Protein AF-A0AA97FLA3-F1 (afdb_monomer_lite)

Secondary structure (DSSP, 8-state):
--HHHHHHHHHT--HHHHHHHTT--HHHHHHHHHHHHHHHHHHHHHHHHTT--HHHHHHHHHHHHTHHHHHHHHHHHHHHTT-

Sequence (83 aa):
MSTKRDLEKAAGWNPLSVLSKWGVRSNHAYAAGFAAVGLSLLSWLLSRGKNDSKPQSDRWGLFVGEWAPTFFALGVGLKLEED

Radius of gyration: 18.32 Å; chains: 1; bounding box: 34×23×59 Å

Foldseek 3Di:
DVVVVVVVVVVPDDVLLVCVVVVDALVNLQVQLVVLLVVLVVQLVVCVVVVHDNVVSNVRSVVSNVSNVVSNVSSVVNNVSVD

Organism: NCBI:txid2981139

pLDDT: mean 90.31, std 8.74, range [59.06, 98.12]

Structure (mmCIF, N/CA/C/O backbone):
data_AF-A0AA97FLA3-F1
#
_entry.id   AF-A0AA97FLA3-F1
#
loop_
_atom_site.group_PDB
_atom_site.id
_atom_site.type_symbol
_atom_site.label_atom_id
_atom_site.label_alt_id
_atom_site.label_comp_id
_atom_site.label_asym_id
_atom_site.label_entity_id
_atom_site.label_seq_id
_atom_site.pdbx_PDB_ins_code
_atom_site.Cartn_x
_atom_site.Cartn_y
_atom_site.Cartn_z
_atom_site.occupancy
_atom_site.B_iso_or_equiv
_atom_site.auth_seq_id
_atom_site.auth_comp_id
_atom_site.auth_asym_id
_atom_site.auth_atom_id
_atom_site.pdbx_PDB_model_num
ATOM 1 N N . MET A 1 1 ? 7.479 -13.689 36.620 1.00 59.06 1 MET A N 1
ATOM 2 C CA . MET A 1 1 ? 6.194 -12.940 36.603 1.00 59.06 1 MET A CA 1
ATOM 3 C C . MET A 1 1 ? 6.203 -11.709 35.666 1.00 59.06 1 MET A C 1
ATOM 5 O O . MET A 1 1 ? 5.274 -10.909 35.736 1.00 59.06 1 MET A O 1
ATOM 9 N N . SER A 1 2 ? 7.206 -11.538 34.783 1.00 74.06 2 SER A N 1
ATOM 10 C CA . SER A 1 2 ? 7.249 -10.458 33.766 1.00 74.06 2 SER A CA 1
ATOM 11 C C . SER A 1 2 ? 6.617 -10.900 32.444 1.00 74.06 2 SER A C 1
ATOM 13 O O . SER A 1 2 ? 5.691 -10.266 31.958 1.00 74.06 2 SER A O 1
ATOM 15 N N . THR A 1 3 ? 6.983 -12.094 31.970 1.00 78.12 3 THR A N 1
ATOM 16 C CA . THR A 1 3 ? 6.643 -12.611 30.636 1.00 78.12 3 THR A CA 1
ATOM 17 C C . THR A 1 3 ? 5.147 -12.614 30.306 1.00 78.12 3 THR A C 1
ATOM 19 O O . THR A 1 3 ? 4.783 -12.297 29.184 1.00 78.12 3 THR A O 1
ATOM 22 N N . LYS A 1 4 ? 4.260 -12.922 31.266 1.00 74.25 4 LYS A N 1
ATOM 23 C CA . LYS A 1 4 ? 2.801 -12.890 31.036 1.00 74.25 4 LYS A CA 1
ATOM 24 C C . LYS A 1 4 ? 2.266 -11.469 30.811 1.00 74.25 4 LYS A C 1
ATOM 26 O O . LYS A 1 4 ? 1.487 -11.271 29.893 1.00 74.25 4 LYS A O 1
ATOM 31 N N . ARG A 1 5 ? 2.740 -10.486 31.587 1.00 80.56 5 ARG A N 1
ATOM 32 C CA . ARG A 1 5 ? 2.367 -9.068 31.419 1.00 80.56 5 ARG A CA 1
ATOM 33 C C . ARG A 1 5 ? 2.919 -8.487 30.120 1.00 80.56 5 ARG A C 1
ATOM 35 O O . ARG A 1 5 ? 2.252 -7.678 29.485 1.00 80.56 5 ARG A O 1
ATOM 42 N N . ASP A 1 6 ? 4.121 -8.904 29.730 1.00 78.50 6 ASP A N 1
ATOM 43 C CA . ASP A 1 6 ? 4.744 -8.482 28.473 1.00 78.50 6 ASP A CA 1
ATOM 44 C C . ASP A 1 6 ? 3.988 -9.060 27.263 1.00 78.50 6 ASP A C 1
ATOM 46 O O . ASP A 1 6 ? 3.722 -8.341 26.302 1.00 78.50 6 ASP A O 1
ATOM 50 N N . LEU A 1 7 ? 3.545 -10.322 27.350 1.00 71.12 7 LEU A N 1
ATOM 51 C CA . LEU A 1 7 ? 2.681 -10.960 26.350 1.00 71.12 7 LEU A CA 1
ATOM 52 C C . LEU A 1 7 ? 1.291 -10.318 26.277 1.00 71.12 7 LEU A C 1
ATOM 54 O O . LEU A 1 7 ? 0.798 -10.090 25.181 1.00 71.12 7 LEU A O 1
ATOM 58 N N . GLU A 1 8 ? 0.672 -9.983 27.410 1.00 75.31 8 GLU A N 1
ATOM 59 C CA . GLU A 1 8 ? -0.625 -9.289 27.445 1.00 75.31 8 GLU A CA 1
ATOM 60 C C . GLU A 1 8 ? -0.537 -7.878 26.850 1.00 75.31 8 GLU A C 1
ATOM 62 O O . GLU A 1 8 ? -1.414 -7.475 26.089 1.00 75.31 8 GLU A O 1
ATOM 67 N N . LYS A 1 9 ? 0.544 -7.137 27.127 1.00 74.62 9 LYS A N 1
ATOM 68 C CA . LYS A 1 9 ? 0.797 -5.837 26.487 1.00 74.62 9 LYS A CA 1
ATOM 69 C C . LYS A 1 9 ? 1.042 -5.963 24.987 1.00 74.62 9 LYS A C 1
ATOM 71 O O . LYS A 1 9 ? 0.538 -5.136 24.235 1.00 74.62 9 LYS A O 1
ATOM 76 N N . ALA A 1 10 ? 1.808 -6.967 24.559 1.00 69.31 10 ALA A N 1
ATOM 77 C CA . ALA A 1 10 ? 2.067 -7.212 23.143 1.00 69.31 10 ALA A CA 1
ATOM 78 C C . ALA A 1 10 ? 0.794 -7.647 22.398 1.00 69.31 10 ALA A C 1
ATOM 80 O O . ALA A 1 10 ? 0.544 -7.174 21.296 1.00 69.31 10 ALA A O 1
ATOM 81 N N . ALA A 1 11 ? -0.036 -8.490 23.017 1.00 71.62 11 ALA A N 1
ATOM 82 C CA . ALA A 1 11 ? -1.308 -8.947 22.460 1.00 71.62 11 ALA A CA 1
ATOM 83 C C . ALA A 1 11 ? -2.394 -7.856 22.462 1.00 71.62 11 ALA A C 1
ATOM 85 O O . ALA A 1 11 ? -3.259 -7.854 21.594 1.00 71.62 11 ALA A O 1
ATOM 86 N N . GLY A 1 12 ? -2.351 -6.925 23.420 1.00 79.19 12 GLY A N 1
ATOM 87 C CA . GLY A 1 12 ? -3.269 -5.786 23.500 1.00 79.19 12 GLY A CA 1
ATOM 88 C C . GLY A 1 12 ? -2.865 -4.581 22.645 1.00 79.19 12 GLY A C 1
ATOM 89 O O . GLY A 1 12 ? -3.602 -3.596 22.593 1.00 79.19 12 GLY A O 1
ATOM 90 N N . TRP A 1 13 ? -1.699 -4.614 21.992 1.00 84.94 13 TRP A N 1
ATOM 91 C CA . TRP A 1 13 ? -1.264 -3.521 21.131 1.00 84.94 13 TRP A CA 1
ATOM 92 C C . TRP A 1 13 ? -1.942 -3.612 19.763 1.00 84.94 13 TRP A C 1
ATOM 94 O O . TRP A 1 13 ? -1.645 -4.493 18.961 1.00 84.94 13 TRP A O 1
ATOM 104 N N . ASN A 1 14 ? -2.838 -2.662 19.491 1.00 90.19 14 ASN A N 1
ATOM 105 C CA . ASN A 1 14 ? -3.493 -2.525 18.197 1.00 90.19 14 ASN A CA 1
ATOM 106 C C . ASN A 1 14 ? -2.841 -1.384 17.385 1.00 90.19 14 ASN A C 1
ATOM 108 O O . ASN A 1 14 ? -3.173 -0.212 17.610 1.00 90.19 14 ASN A O 1
ATOM 112 N N . PRO A 1 15 ? -1.933 -1.685 16.438 1.00 91.12 15 PRO A N 1
ATOM 113 C CA . PRO A 1 15 ? -1.273 -0.666 15.621 1.00 91.12 15 PRO A CA 1
ATOM 114 C C . PRO A 1 15 ? -2.236 0.088 14.690 1.00 91.12 15 PRO A C 1
ATOM 116 O O . PRO A 1 15 ? -2.003 1.261 14.396 1.00 91.12 15 PRO A O 1
ATOM 119 N N . LEU A 1 16 ? -3.335 -0.540 14.258 1.00 92.62 16 LEU A N 1
ATOM 120 C CA . LEU A 1 16 ? -4.326 0.088 13.380 1.00 92.62 16 LEU A CA 1
ATOM 121 C C . LEU A 1 16 ? -5.112 1.174 14.115 1.00 92.62 16 LEU A C 1
ATOM 123 O O . LEU A 1 16 ? -5.337 2.245 13.557 1.00 92.62 16 LEU A O 1
ATOM 127 N N . SER A 1 17 ? -5.415 0.959 15.397 1.00 91.38 17 SER A N 1
ATOM 128 C CA . SER A 1 17 ? -6.038 1.985 16.241 1.00 91.38 17 SER A CA 1
ATOM 129 C C . SER A 1 17 ? -5.158 3.236 16.391 1.00 91.38 17 SER A C 1
ATOM 131 O O . SER A 1 17 ? -5.662 4.358 16.433 1.00 91.38 17 SER A O 1
ATOM 133 N N . VAL A 1 18 ? -3.827 3.073 16.446 1.00 93.19 18 VAL A N 1
ATOM 134 C CA . VAL A 1 18 ? -2.875 4.196 16.523 1.00 93.19 18 VAL A CA 1
ATOM 135 C C . VAL A 1 18 ? -2.862 4.970 15.207 1.00 93.19 18 VAL A C 1
ATOM 137 O O . VAL A 1 18 ? -2.979 6.194 15.222 1.00 93.19 18 VAL A O 1
ATOM 140 N N . LEU A 1 19 ? -2.790 4.262 14.076 1.00 93.69 19 LEU A N 1
ATOM 141 C CA . LEU A 1 19 ? -2.886 4.852 12.736 1.00 93.69 19 LEU A CA 1
ATOM 142 C C . LEU A 1 19 ? -4.204 5.615 12.537 1.00 93.69 19 LEU A C 1
ATOM 144 O O . LEU A 1 19 ? -4.187 6.751 12.062 1.00 93.69 19 LEU A O 1
ATOM 148 N N . SER A 1 20 ? -5.326 5.026 12.958 1.00 93.00 20 SER A N 1
ATOM 149 C CA . SER A 1 20 ? -6.652 5.651 12.902 1.00 93.00 20 SER A CA 1
ATOM 150 C C . SER A 1 20 ? -6.714 6.938 13.735 1.00 93.00 20 SER A C 1
ATOM 152 O O . SER A 1 20 ? -7.157 7.979 13.248 1.00 93.00 20 SER A O 1
ATOM 154 N N . LYS A 1 21 ? -6.155 6.931 14.956 1.00 93.44 21 LYS A N 1
ATOM 155 C CA . LYS A 1 21 ? -6.042 8.131 15.812 1.00 93.44 21 LYS A CA 1
ATOM 156 C C . LYS A 1 21 ? -5.174 9.236 15.209 1.00 93.44 21 LYS A C 1
ATOM 158 O O . LYS A 1 21 ? -5.397 10.405 15.508 1.00 93.44 21 LYS A O 1
ATOM 163 N N . TRP A 1 22 ? -4.202 8.892 14.367 1.00 95.06 22 TRP A N 1
ATOM 164 C CA . TRP A 1 22 ? -3.405 9.862 13.606 1.00 95.06 22 TRP A CA 1
ATOM 165 C C . TRP A 1 22 ? -4.123 10.399 12.360 1.00 95.06 22 TRP A C 1
ATOM 167 O O . TRP A 1 22 ? -3.552 11.194 11.618 1.00 95.06 22 TRP A O 1
ATOM 177 N N . GLY A 1 23 ? -5.377 10.000 12.137 1.00 92.94 23 GLY A N 1
ATOM 178 C CA . GLY A 1 23 ? -6.201 10.472 11.028 1.00 92.94 23 GLY A CA 1
ATOM 179 C C . GLY A 1 23 ? -6.028 9.668 9.742 1.00 92.94 23 GLY A C 1
ATOM 180 O O . GLY A 1 23 ? -6.605 10.035 8.718 1.00 92.94 23 GLY A O 1
ATOM 181 N N . VAL A 1 24 ? -5.274 8.563 9.766 1.00 95.38 24 VAL A N 1
ATOM 182 C CA . VAL A 1 24 ? -5.237 7.637 8.631 1.00 95.38 24 VAL A CA 1
ATOM 183 C C . VAL A 1 24 ? -6.575 6.907 8.570 1.00 95.38 24 VAL A C 1
ATOM 185 O O . VAL A 1 24 ? -7.073 6.398 9.566 1.00 95.38 24 VAL A O 1
ATOM 188 N N . ARG A 1 25 ? -7.170 6.871 7.381 1.00 95.94 25 ARG A N 1
ATOM 189 C CA . ARG A 1 25 ? -8.507 6.310 7.136 1.00 95.94 25 ARG A CA 1
ATOM 190 C C . ARG A 1 25 ? -8.410 5.200 6.106 1.00 95.94 25 ARG A C 1
ATOM 192 O O . ARG A 1 25 ? -7.490 5.213 5.284 1.00 95.94 25 ARG A O 1
ATOM 199 N N . SER A 1 26 ? -9.374 4.291 6.117 1.00 96.88 26 SER A N 1
ATOM 200 C CA . SER A 1 26 ? -9.489 3.180 5.170 1.00 96.88 26 SER A CA 1
ATOM 201 C C . SER A 1 26 ? -9.384 3.664 3.716 1.00 96.88 26 SER A C 1
ATOM 203 O O . SER A 1 26 ? -8.597 3.128 2.938 1.00 96.88 26 SER A O 1
ATOM 205 N N . ASN A 1 27 ? -10.051 4.775 3.383 1.00 97.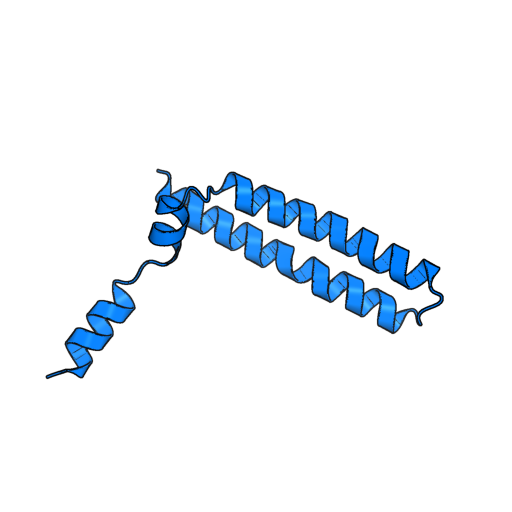19 27 ASN A N 1
ATOM 206 C CA . ASN A 1 27 ? -9.988 5.404 2.059 1.00 97.19 27 ASN A CA 1
ATOM 207 C C . ASN A 1 27 ? -8.575 5.831 1.631 1.00 97.19 27 ASN A C 1
ATOM 209 O O . ASN A 1 27 ? -8.240 5.696 0.456 1.00 97.19 27 ASN A O 1
ATOM 213 N N . HIS A 1 28 ? -7.733 6.319 2.550 1.00 97.50 28 HIS A N 1
ATOM 214 C CA . HIS A 1 28 ? -6.346 6.676 2.226 1.00 97.50 28 HIS A CA 1
ATOM 215 C C . HIS A 1 28 ? -5.540 5.432 1.841 1.00 97.50 28 HIS A C 1
ATOM 217 O O . HIS A 1 28 ? -4.791 5.456 0.866 1.00 97.50 28 HIS A O 1
ATOM 223 N N . ALA A 1 29 ? -5.727 4.334 2.577 1.00 97.25 29 ALA A N 1
ATOM 224 C CA . ALA A 1 29 ? -5.070 3.066 2.290 1.00 97.25 29 ALA A CA 1
ATOM 225 C C . ALA A 1 29 ? -5.565 2.466 0.963 1.00 97.25 29 ALA A C 1
ATOM 227 O O . ALA A 1 29 ? -4.755 2.067 0.133 1.00 97.25 29 ALA A O 1
ATOM 228 N N . TYR A 1 30 ? -6.869 2.497 0.682 1.00 98.00 30 TYR A N 1
ATOM 229 C CA . TYR A 1 30 ? -7.394 2.061 -0.617 1.00 98.00 30 TYR A CA 1
ATOM 230 C C . TYR A 1 30 ? -6.871 2.911 -1.778 1.00 98.00 30 TYR A C 1
ATOM 232 O O . TYR A 1 30 ? -6.454 2.361 -2.798 1.00 98.00 30 TYR A O 1
ATOM 240 N N . ALA A 1 31 ? -6.820 4.236 -1.616 1.00 98.12 31 ALA A N 1
ATOM 241 C CA . ALA A 1 31 ? -6.234 5.129 -2.609 1.00 98.12 31 ALA A CA 1
ATOM 242 C C . ALA A 1 31 ? -4.750 4.809 -2.851 1.00 98.12 31 ALA A C 1
ATOM 244 O O . ALA A 1 31 ? -4.328 4.737 -4.003 1.00 98.12 31 ALA A O 1
ATOM 245 N N . ALA A 1 32 ? -3.975 4.545 -1.792 1.00 97.56 32 ALA A N 1
ATOM 246 C CA . ALA A 1 32 ? -2.584 4.106 -1.904 1.00 97.56 32 ALA A CA 1
ATOM 247 C C . ALA A 1 32 ? -2.455 2.749 -2.621 1.00 97.56 32 ALA A C 1
ATOM 249 O O . ALA A 1 32 ? -1.551 2.574 -3.435 1.00 97.56 32 ALA A O 1
ATOM 250 N N . GLY A 1 33 ? -3.385 1.817 -2.387 1.00 97.62 33 GLY A N 1
ATOM 251 C CA . GLY A 1 33 ? -3.449 0.534 -3.089 1.00 97.62 33 GLY A CA 1
ATOM 252 C C . GLY A 1 33 ? -3.653 0.697 -4.596 1.00 97.62 33 GLY A C 1
ATOM 253 O O . GLY A 1 33 ? -2.884 0.155 -5.389 1.00 97.62 33 GLY A O 1
ATOM 254 N N . PHE A 1 34 ? -4.624 1.514 -5.010 1.00 98.00 34 PHE A N 1
ATOM 255 C CA . PHE A 1 34 ? -4.821 1.838 -6.428 1.00 98.00 34 PHE A CA 1
ATOM 256 C C . PHE A 1 34 ? -3.645 2.622 -7.021 1.00 98.00 34 PHE A C 1
ATOM 258 O O . PHE A 1 34 ? -3.225 2.348 -8.147 1.00 98.00 34 PHE A O 1
ATOM 265 N N . ALA A 1 35 ? -3.074 3.560 -6.262 1.00 97.75 35 ALA A N 1
ATOM 266 C CA . ALA A 1 35 ? -1.889 4.297 -6.681 1.00 97.75 35 ALA A CA 1
ATOM 267 C C . ALA A 1 35 ? -0.699 3.356 -6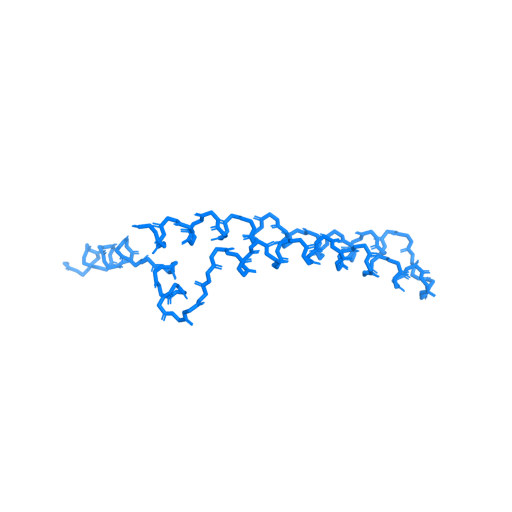.914 1.00 97.75 35 ALA A C 1
ATOM 269 O O . ALA A 1 35 ? 0.002 3.523 -7.905 1.00 97.75 35 ALA A O 1
ATOM 270 N N . ALA A 1 36 ? -0.500 2.334 -6.076 1.00 97.25 36 ALA A N 1
ATOM 271 C CA . ALA A 1 36 ? 0.561 1.342 -6.251 1.00 97.25 36 ALA A CA 1
AT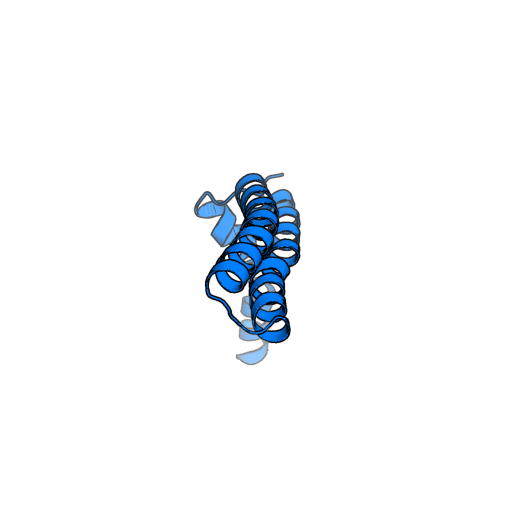OM 272 C C . ALA A 1 36 ? 0.411 0.546 -7.559 1.00 97.25 36 ALA A C 1
ATOM 274 O O . ALA A 1 36 ? 1.403 0.316 -8.249 1.00 97.25 36 ALA A O 1
ATOM 275 N N . VAL A 1 37 ? -0.819 0.202 -7.963 1.00 96.75 37 VAL A N 1
ATOM 276 C CA . VAL A 1 37 ? -1.079 -0.433 -9.270 1.00 96.75 37 VAL A CA 1
ATOM 277 C C . VAL A 1 37 ? -0.659 0.491 -10.418 1.00 96.75 37 VAL A C 1
ATOM 279 O O . VAL A 1 37 ? 0.056 0.070 -11.328 1.00 96.75 37 VAL A O 1
ATOM 282 N N . GLY A 1 38 ? -1.050 1.767 -10.367 1.00 97.00 38 GLY A N 1
ATOM 283 C CA . GLY A 1 38 ? -0.654 2.750 -11.381 1.00 97.00 38 GLY A CA 1
ATOM 284 C C . GLY A 1 38 ? 0.858 2.997 -11.411 1.00 97.00 38 GLY A C 1
ATOM 285 O O . GLY A 1 38 ? 1.471 3.012 -12.479 1.00 97.00 38 GLY A O 1
ATOM 286 N N . LEU A 1 39 ? 1.478 3.134 -10.237 1.00 96.56 39 LEU A N 1
ATOM 287 C CA . LEU A 1 39 ? 2.920 3.325 -10.086 1.00 96.56 39 LEU A CA 1
ATOM 288 C C . LEU A 1 39 ? 3.715 2.104 -10.554 1.00 96.56 39 LEU A C 1
ATOM 290 O O . LEU A 1 39 ? 4.798 2.278 -11.100 1.00 96.56 39 LEU A O 1
ATOM 294 N N . SER A 1 40 ? 3.186 0.889 -10.400 1.00 95.81 40 SER A N 1
ATOM 295 C CA . 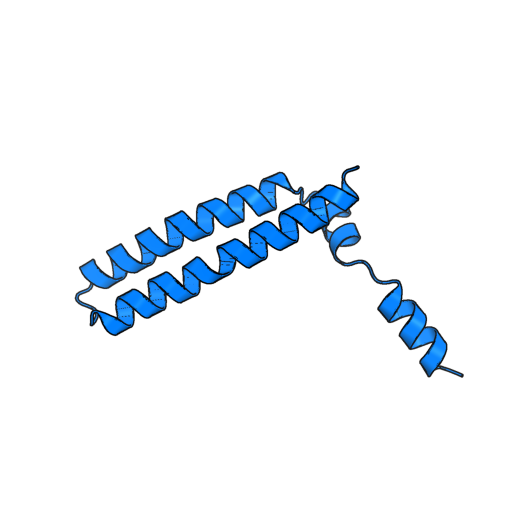SER A 1 40 ? 3.790 -0.336 -10.934 1.00 95.81 40 SER A CA 1
ATOM 296 C C . SER A 1 40 ? 3.913 -0.278 -12.456 1.00 95.81 40 SER A C 1
ATOM 298 O O . SER A 1 40 ? 5.006 -0.466 -13.000 1.00 95.81 40 SER A O 1
ATOM 300 N N . LEU A 1 41 ? 2.826 0.090 -13.141 1.00 94.12 41 LEU A N 1
ATOM 301 C CA . LEU A 1 41 ? 2.828 0.273 -14.593 1.00 94.12 41 LEU A CA 1
ATOM 302 C C . LEU A 1 41 ? 3.769 1.403 -15.019 1.00 94.12 41 LEU A C 1
ATOM 304 O O . LEU A 1 41 ? 4.548 1.235 -15.957 1.00 94.12 41 LEU A O 1
ATOM 308 N N . LEU A 1 42 ? 3.740 2.538 -14.316 1.00 94.94 42 LEU A N 1
ATOM 309 C CA . LEU A 1 42 ? 4.609 3.674 -14.620 1.00 94.94 42 LEU A CA 1
ATOM 310 C C . LEU A 1 42 ? 6.092 3.328 -14.423 1.00 94.94 42 LEU A C 1
ATOM 312 O O . LEU A 1 42 ? 6.915 3.652 -15.274 1.00 94.94 42 LEU A O 1
ATOM 316 N N . SER A 1 43 ? 6.430 2.636 -13.336 1.00 92.75 43 SER A N 1
ATOM 317 C CA . SER A 1 43 ? 7.786 2.170 -13.030 1.00 92.75 43 SER A CA 1
ATOM 318 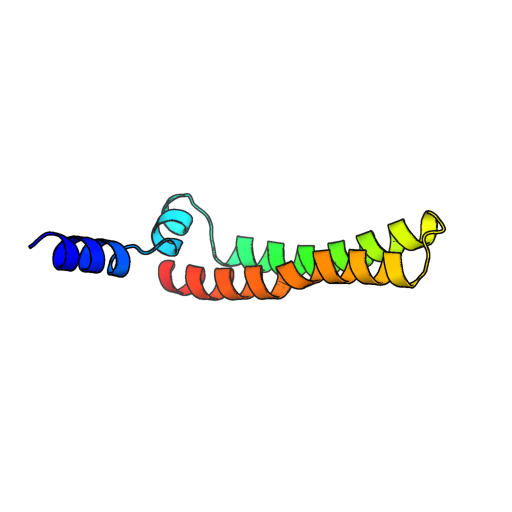C C . SER A 1 43 ? 8.312 1.231 -14.118 1.00 92.75 43 SER A C 1
ATOM 320 O O . SER A 1 43 ? 9.422 1.416 -14.626 1.00 92.75 43 SER A O 1
ATOM 322 N N . TRP A 1 44 ? 7.478 0.283 -14.557 1.00 92.12 44 TRP A N 1
ATOM 323 C CA . TRP A 1 44 ? 7.802 -0.603 -15.672 1.00 92.12 44 TRP A CA 1
ATOM 324 C C . TRP A 1 44 ? 8.022 0.177 -16.977 1.00 92.12 44 TRP A C 1
ATOM 326 O O . TRP A 1 44 ? 9.050 -0.003 -17.628 1.00 92.12 44 TRP A O 1
ATOM 336 N N . LEU A 1 45 ? 7.111 1.092 -17.335 1.00 92.69 45 LEU A N 1
ATOM 337 C CA . LEU A 1 45 ? 7.220 1.914 -18.548 1.00 92.69 45 LEU A CA 1
ATOM 338 C C . LEU A 1 45 ? 8.492 2.772 -18.557 1.00 92.69 45 LEU A C 1
ATOM 340 O O . LEU A 1 45 ? 9.197 2.823 -19.566 1.00 92.69 45 LEU A O 1
ATOM 344 N N . LEU A 1 46 ? 8.817 3.414 -17.433 1.00 91.88 46 LEU A N 1
ATOM 345 C CA . LEU A 1 46 ? 10.030 4.221 -17.293 1.00 91.88 46 LEU A CA 1
ATOM 346 C C . LEU A 1 46 ? 11.299 3.368 -17.406 1.00 91.88 46 LEU A C 1
ATOM 348 O O . LEU A 1 46 ? 12.256 3.790 -18.054 1.00 91.88 46 LEU A O 1
ATOM 352 N N . SER A 1 47 ? 11.309 2.165 -16.825 1.00 87.00 47 SER A N 1
ATOM 353 C CA . SER A 1 47 ? 12.428 1.224 -16.958 1.00 87.00 47 SER A CA 1
ATOM 354 C C . SER A 1 47 ? 12.605 0.762 -18.411 1.00 87.00 47 SER A C 1
ATOM 356 O O . SER A 1 47 ? 13.719 0.773 -18.939 1.00 87.00 47 SER A O 1
ATOM 358 N N . ARG A 1 48 ? 11.504 0.473 -19.118 1.00 87.50 48 ARG A N 1
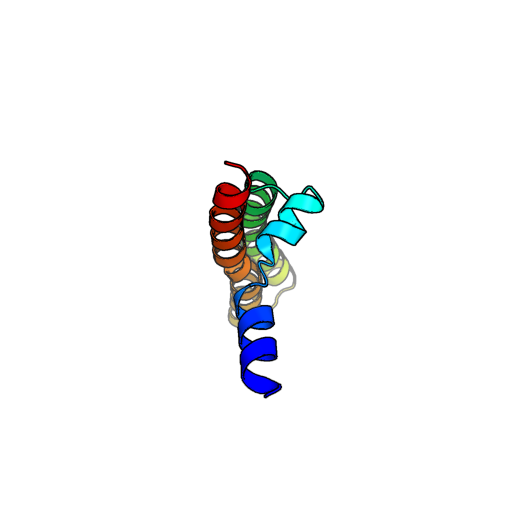ATOM 359 C CA . ARG A 1 48 ? 11.534 0.153 -20.555 1.00 87.50 48 ARG A CA 1
ATOM 360 C C . ARG A 1 48 ? 12.080 1.310 -21.396 1.00 87.50 48 ARG A C 1
ATOM 362 O O . ARG A 1 48 ? 12.853 1.064 -22.317 1.00 87.50 48 ARG A O 1
ATOM 369 N N . GLY A 1 49 ? 11.730 2.553 -21.060 1.00 84.69 49 GLY A N 1
ATOM 370 C CA . GLY A 1 49 ? 12.234 3.757 -21.733 1.00 84.69 49 GLY A CA 1
ATOM 371 C C . GLY A 1 49 ? 13.728 4.030 -21.513 1.00 84.69 49 GLY A C 1
ATOM 372 O O . GLY A 1 49 ? 14.365 4.651 -22.358 1.00 84.69 49 GLY A O 1
ATOM 373 N N . LYS A 1 50 ? 14.312 3.531 -20.416 1.00 85.19 50 LYS A N 1
ATOM 374 C CA . LYS A 1 50 ? 15.751 3.638 -20.114 1.00 85.19 50 LYS A CA 1
ATOM 375 C C . LYS A 1 50 ? 16.614 2.555 -20.775 1.00 85.19 50 LYS A C 1
ATOM 377 O O . LYS A 1 50 ? 17.814 2.512 -20.527 1.00 85.19 50 LYS A O 1
ATOM 382 N N . ASN A 1 51 ? 16.032 1.715 -21.637 1.00 80.25 51 ASN A N 1
ATOM 383 C CA . ASN A 1 51 ? 16.675 0.537 -22.234 1.00 80.25 51 ASN A CA 1
ATOM 384 C C . ASN A 1 51 ? 17.155 -0.501 -21.203 1.00 80.25 51 ASN A C 1
ATOM 386 O O . ASN A 1 51 ? 18.069 -1.277 -21.488 1.00 80.25 51 ASN A O 1
ATOM 390 N N . ASP A 1 52 ? 16.526 -0.559 -20.024 1.00 83.75 52 ASP A N 1
ATOM 391 C CA . ASP A 1 52 ? 16.776 -1.655 -19.092 1.00 83.75 52 ASP A CA 1
ATOM 392 C C . ASP A 1 52 ? 16.397 -2.997 -19.737 1.00 83.75 52 ASP A C 1
ATOM 394 O O . ASP A 1 52 ? 15.485 -3.106 -20.571 1.00 83.75 52 ASP A O 1
ATOM 398 N N . SER A 1 53 ? 17.086 -4.059 -19.314 1.00 89.12 53 SER A N 1
ATOM 399 C CA . SER A 1 53 ? 16.709 -5.410 -19.721 1.00 89.12 53 SER A CA 1
ATOM 400 C C . SER A 1 53 ? 15.262 -5.696 -19.304 1.00 89.12 53 SER A C 1
ATOM 402 O O . SER A 1 53 ? 14.836 -5.324 -18.210 1.00 89.12 53 SER A O 1
ATOM 404 N N . LYS A 1 54 ? 14.505 -6.396 -20.156 1.00 86.75 54 LYS A N 1
ATOM 405 C CA . LYS A 1 54 ? 13.111 -6.765 -19.859 1.00 86.75 54 LYS A CA 1
ATOM 406 C C . LYS A 1 54 ? 12.944 -7.401 -18.459 1.00 86.75 54 LYS A C 1
ATOM 408 O O . LYS A 1 54 ? 12.066 -6.945 -17.732 1.00 86.75 54 LYS A O 1
ATOM 413 N N . PRO A 1 55 ? 13.809 -8.343 -18.017 1.00 91.88 55 PRO A N 1
ATOM 414 C CA . PRO A 1 55 ? 13.716 -8.899 -16.666 1.00 91.88 55 PRO A CA 1
ATOM 415 C C . PRO A 1 55 ? 13.883 -7.858 -15.554 1.00 91.88 55 PRO A C 1
ATOM 417 O O . PRO A 1 55 ? 13.280 -7.992 -14.494 1.00 91.88 55 PRO A O 1
ATOM 420 N N . GLN A 1 56 ? 14.700 -6.826 -15.774 1.00 88.94 56 GLN A N 1
ATOM 421 C CA . GLN A 1 56 ? 14.896 -5.758 -14.798 1.00 88.94 56 GLN A CA 1
ATOM 422 C C . GLN A 1 56 ? 13.663 -4.852 -14.703 1.00 88.94 56 GLN A C 1
ATOM 424 O O . GLN A 1 56 ? 13.257 -4.504 -13.595 1.00 88.94 56 GLN A O 1
ATOM 429 N N . SER A 1 57 ? 13.033 -4.524 -15.835 1.00 90.81 57 SER A N 1
ATOM 430 C CA . SER A 1 57 ? 11.784 -3.753 -15.850 1.00 90.81 57 SER A CA 1
ATOM 431 C C . SER A 1 57 ? 10.646 -4.495 -15.155 1.00 90.81 57 SER A C 1
ATOM 433 O O . SER A 1 57 ? 9.927 -3.900 -14.353 1.00 90.81 57 SER A O 1
ATOM 435 N N . ASP A 1 58 ? 10.509 -5.800 -15.407 1.00 92.31 58 ASP A N 1
ATOM 436 C CA . ASP A 1 58 ? 9.466 -6.629 -14.793 1.00 92.31 58 ASP A CA 1
ATOM 437 C C . ASP A 1 58 ? 9.627 -6.690 -13.260 1.00 92.31 58 ASP A C 1
ATOM 439 O O . ASP A 1 58 ? 8.643 -6.577 -12.532 1.00 92.31 58 ASP A O 1
ATOM 443 N N . ARG A 1 59 ? 10.868 -6.769 -12.751 1.00 94.25 59 ARG A N 1
ATOM 444 C CA . ARG A 1 59 ? 11.160 -6.718 -11.303 1.00 94.25 59 ARG A CA 1
ATOM 445 C C . ARG A 1 59 ? 10.770 -5.385 -10.674 1.00 94.25 59 ARG A C 1
ATOM 447 O O . ARG A 1 59 ? 10.190 -5.382 -9.594 1.00 94.25 59 ARG A O 1
ATOM 454 N N . TRP A 1 60 ? 11.067 -4.268 -11.338 1.00 91.06 60 TRP A N 1
ATOM 455 C CA . TRP A 1 60 ? 10.682 -2.939 -10.854 1.00 91.06 60 TRP A CA 1
ATOM 456 C C . TRP A 1 60 ? 9.168 -2.755 -10.810 1.00 91.06 60 TRP A C 1
ATOM 458 O O . TRP A 1 60 ? 8.646 -2.227 -9.829 1.00 91.06 60 TRP A O 1
ATOM 468 N N . GLY A 1 61 ? 8.460 -3.218 -11.842 1.00 90.06 61 GLY A N 1
ATOM 469 C CA . GLY A 1 61 ? 7.001 -3.221 -11.847 1.00 90.06 61 GLY A CA 1
ATOM 470 C C . GLY A 1 61 ? 6.438 -4.073 -10.709 1.00 90.06 61 GLY A C 1
ATOM 471 O O . GLY A 1 61 ? 5.603 -3.594 -9.942 1.00 90.06 61 GLY A O 1
ATOM 472 N N . LEU A 1 62 ? 6.927 -5.306 -10.550 1.00 93.50 62 LEU A N 1
ATOM 473 C CA . LEU A 1 62 ? 6.442 -6.242 -9.533 1.00 93.50 62 LEU A CA 1
ATOM 474 C C . LEU A 1 62 ? 6.710 -5.753 -8.101 1.00 93.50 62 LEU A C 1
ATOM 476 O O . LEU A 1 62 ? 5.796 -5.774 -7.282 1.00 93.50 62 LEU A O 1
ATOM 480 N N . PHE A 1 63 ? 7.912 -5.236 -7.828 1.00 94.00 63 PHE A N 1
ATOM 481 C CA . PHE A 1 63 ? 8.278 -4.680 -6.520 1.00 94.00 63 PHE A CA 1
ATOM 482 C C . PHE A 1 63 ? 7.385 -3.507 -6.108 1.00 94.00 63 PHE A C 1
ATOM 484 O O . PHE A 1 63 ? 7.042 -3.356 -4.944 1.00 94.00 63 PHE A O 1
ATOM 491 N N . VAL A 1 64 ? 6.974 -2.657 -7.051 1.00 93.38 64 VAL A N 1
ATOM 492 C CA . VAL A 1 64 ? 6.034 -1.570 -6.738 1.00 93.38 64 VAL A CA 1
ATOM 493 C C . VAL A 1 64 ? 4.600 -2.105 -6.617 1.00 93.38 64 VAL A C 1
ATOM 495 O O . VAL A 1 64 ? 3.836 -1.648 -5.769 1.00 93.38 64 VAL A O 1
ATOM 498 N N . GLY A 1 65 ? 4.235 -3.097 -7.432 1.00 94.19 65 GLY A N 1
ATOM 499 C CA . GLY A 1 65 ? 2.893 -3.679 -7.461 1.00 94.19 65 GLY A CA 1
ATOM 500 C C . GLY A 1 65 ? 2.517 -4.461 -6.200 1.00 94.19 65 GLY A C 1
ATOM 501 O O . GLY A 1 65 ? 1.350 -4.460 -5.814 1.00 94.19 65 GLY A O 1
ATOM 502 N N . GLU A 1 66 ? 3.481 -5.078 -5.513 1.00 96.69 66 GLU A N 1
ATOM 503 C CA . GLU A 1 66 ? 3.232 -5.853 -4.286 1.00 96.69 66 GLU A CA 1
ATOM 504 C C . GLU A 1 66 ? 2.729 -5.003 -3.107 1.00 96.69 66 GLU A C 1
ATOM 506 O O . GLU A 1 66 ? 2.124 -5.522 -2.170 1.00 96.69 66 GLU A O 1
ATOM 511 N N . TRP A 1 67 ? 2.910 -3.682 -3.156 1.00 96.75 67 TRP A N 1
ATOM 512 C CA . TRP A 1 67 ? 2.378 -2.785 -2.132 1.00 96.75 67 TRP A CA 1
ATOM 513 C C . TRP A 1 67 ? 0.857 -2.643 -2.207 1.00 96.75 67 TRP A C 1
ATOM 515 O O . TRP A 1 67 ? 0.224 -2.343 -1.195 1.00 96.75 67 TRP A O 1
ATOM 525 N N . ALA A 1 68 ? 0.248 -2.911 -3.366 1.00 97.62 68 ALA A N 1
ATOM 526 C CA . ALA A 1 68 ? -1.200 -2.855 -3.533 1.00 97.62 68 ALA A CA 1
ATOM 527 C C . ALA A 1 68 ? -1.957 -3.784 -2.560 1.00 97.62 68 ALA A C 1
ATOM 529 O O . ALA A 1 68 ? -2.783 -3.273 -1.799 1.00 97.62 68 ALA A O 1
ATOM 530 N N . PRO A 1 69 ? -1.691 -5.109 -2.500 1.00 97.06 69 PRO A N 1
ATOM 531 C CA . PRO A 1 69 ? -2.368 -5.990 -1.546 1.00 97.06 69 PRO A CA 1
ATOM 532 C C . PRO A 1 69 ? -2.116 -5.590 -0.088 1.00 97.06 69 PRO A C 1
ATOM 534 O O . PRO A 1 69 ? -3.040 -5.662 0.720 1.00 97.06 69 PRO A O 1
ATOM 537 N N . THR A 1 70 ? -0.918 -5.099 0.246 1.00 96.75 70 THR A N 1
ATOM 538 C CA . THR A 1 70 ? -0.604 -4.595 1.592 1.00 96.75 70 THR A CA 1
ATOM 539 C C . THR A 1 70 ? -1.498 -3.415 1.967 1.00 96.75 70 THR A C 1
ATOM 541 O O . THR A 1 70 ? -2.124 -3.420 3.026 1.00 96.75 70 THR A O 1
ATOM 544 N N . PHE A 1 71 ? -1.617 -2.417 1.089 1.00 97.88 71 PHE A N 1
ATOM 545 C CA . PHE A 1 71 ? -2.462 -1.254 1.343 1.00 97.88 71 PHE A CA 1
ATOM 546 C C . PHE A 1 71 ? -3.955 -1.596 1.368 1.00 97.88 71 PHE A C 1
ATOM 548 O O . PHE A 1 71 ? -4.683 -1.057 2.200 1.00 97.88 71 PHE A O 1
ATOM 555 N N . PHE A 1 72 ? -4.421 -2.530 0.534 1.00 97.88 72 PHE A N 1
ATOM 556 C CA . PHE A 1 72 ? -5.805 -3.000 0.610 1.00 97.88 72 PHE A CA 1
ATOM 557 C C . PHE A 1 72 ? -6.094 -3.732 1.925 1.00 97.88 72 PHE A C 1
ATOM 559 O O . PHE A 1 72 ? -7.108 -3.445 2.559 1.00 97.88 72 PHE A O 1
ATOM 566 N N . ALA A 1 73 ? -5.196 -4.608 2.383 1.00 97.25 73 ALA A N 1
ATOM 567 C CA . ALA A 1 73 ? -5.339 -5.283 3.672 1.00 97.25 73 ALA A CA 1
ATOM 568 C C . ALA A 1 73 ? -5.354 -4.286 4.844 1.00 97.25 73 ALA A C 1
ATOM 570 O O . ALA A 1 73 ? -6.203 -4.386 5.731 1.00 97.25 73 ALA A O 1
ATOM 571 N N . LEU A 1 74 ? -4.471 -3.280 4.818 1.00 96.69 74 LEU A N 1
ATOM 572 C CA . LEU A 1 74 ? -4.482 -2.186 5.794 1.00 96.69 74 LEU A CA 1
ATOM 573 C C . LEU A 1 74 ? -5.789 -1.393 5.753 1.00 96.69 74 LEU A C 1
ATOM 575 O O . LEU A 1 74 ? -6.310 -1.040 6.804 1.00 96.69 74 LEU A O 1
ATOM 579 N N . GLY A 1 75 ? -6.335 -1.130 4.565 1.00 97.00 75 GLY A N 1
ATOM 580 C CA . GLY A 1 75 ? -7.611 -0.437 4.416 1.00 97.00 75 GLY A CA 1
ATOM 581 C C . GLY A 1 75 ? -8.782 -1.214 5.016 1.00 97.00 75 GLY A C 1
ATOM 582 O O . GLY A 1 75 ? -9.599 -0.615 5.711 1.00 97.00 75 GLY A O 1
ATOM 583 N N . VAL A 1 76 ? -8.815 -2.540 4.836 1.00 96.88 76 VAL A N 1
ATOM 584 C CA . VAL A 1 76 ? -9.811 -3.414 5.482 1.00 96.88 76 VAL A CA 1
ATOM 585 C C . VAL A 1 76 ? -9.673 -3.352 7.001 1.00 96.88 76 VAL A C 1
ATOM 587 O O . VAL A 1 76 ? -10.667 -3.161 7.693 1.00 96.88 76 VAL A O 1
ATOM 590 N N . GLY A 1 77 ? -8.449 -3.455 7.524 1.00 95.44 77 GLY A N 1
ATOM 591 C CA . GLY A 1 77 ? -8.202 -3.355 8.962 1.00 95.44 77 GLY A CA 1
ATOM 592 C C . GLY A 1 77 ? -8.592 -1.992 9.542 1.00 95.44 77 GLY A C 1
ATOM 593 O O . GLY A 1 77 ? -9.275 -1.929 10.556 1.00 95.44 77 GLY A O 1
ATOM 594 N N . LEU A 1 78 ? -8.216 -0.898 8.875 1.00 95.88 78 LEU A N 1
ATOM 595 C CA . LEU A 1 78 ? -8.585 0.461 9.283 1.00 95.88 78 LEU A CA 1
ATOM 596 C C . LEU A 1 78 ? -10.093 0.690 9.232 1.00 95.88 78 LEU A C 1
ATOM 598 O O . LEU A 1 78 ? -10.607 1.429 10.061 1.00 95.88 78 LEU A O 1
ATOM 602 N N . LYS A 1 79 ? -10.810 0.059 8.296 1.00 95.69 79 LYS A N 1
ATOM 603 C CA . LYS A 1 79 ? -12.267 0.189 8.200 1.00 95.69 79 LYS A CA 1
ATOM 604 C C . LYS A 1 79 ? -12.969 -0.328 9.459 1.00 95.69 79 LYS A C 1
ATOM 606 O O . LYS A 1 79 ? -13.928 0.290 9.896 1.00 95.69 79 LYS A O 1
ATOM 611 N N . LEU A 1 80 ? -12.444 -1.390 10.070 1.00 93.94 80 LEU A N 1
ATOM 612 C CA . LEU A 1 80 ? -12.961 -1.934 11.331 1.00 93.94 80 LEU A CA 1
ATOM 613 C C . LEU A 1 80 ? -12.721 -1.009 12.536 1.00 93.94 80 LEU A C 1
ATOM 615 O O . LEU A 1 80 ? -13.417 -1.135 13.532 1.00 93.94 80 LEU A O 1
ATOM 619 N N . GLU A 1 81 ? -11.748 -0.096 12.459 1.00 92.31 81 GLU A N 1
ATOM 620 C CA . GLU A 1 81 ? -11.476 0.915 13.496 1.00 92.31 81 GLU A CA 1
ATOM 621 C C . GLU A 1 81 ? -12.284 2.210 13.289 1.00 92.31 81 GLU A C 1
ATOM 623 O O . GLU A 1 81 ? -12.230 3.117 14.120 1.00 92.31 81 GLU A O 1
ATOM 628 N N . GLU A 1 82 ? -12.945 2.357 12.137 1.00 87.56 82 GLU A N 1
ATOM 629 C CA . GLU A 1 82 ? -13.774 3.520 11.802 1.00 87.56 82 GLU A CA 1
ATOM 630 C C . GLU A 1 82 ? -15.241 3.353 12.200 1.00 87.56 82 GLU A C 1
ATOM 632 O O . GLU A 1 82 ? -15.938 4.368 12.295 1.00 87.56 82 GLU A O 1
ATOM 637 N N . ASP A 1 83 ? -15.681 2.106 12.369 1.00 61.56 83 ASP A N 1
ATOM 638 C CA . ASP A 1 83 ? -17.044 1.704 12.724 1.00 61.56 83 ASP A CA 1
ATOM 639 C C . ASP A 1 83 ? -17.203 1.586 14.255 1.00 61.56 83 ASP A C 1
ATOM 641 O O . ASP A 1 83 ? -18.286 1.970 14.757 1.00 61.56 83 ASP A O 1
#